Protein AF-A0AA87FHB4-F1 (afdb_monomer_lite)

InterPro domains:
  IPR003362 Bacterial sugar transferase [PF02397] (1-64)

Organism: NCBI:txid742813

Secondary structure (DSSP, 8-state):
------B---B-TTSPBPPHHHHB-HHHHHHHHTTGGGHHHHHHHHTTSS-SSS-----GGGGGG--TTGGGG-

Sequence (74 aa):
MYKFRTMSNKLDKHGKLLPDNERLTKFGKVLRSTSMDELPELWNILMGHMSFVGPRPLLVEYLELYNEQQKKDI

Foldseek 3Di:
DAFDDQFAQDADPVRHGDDRVVGHDPSSVVCVVVVVRCVVVVVCCVVVVDPPDADDDDDPVCVVVDDPVRVVRD

Structure (mmCIF, N/CA/C/O backbone):
data_AF-A0AA87FHB4-F1
#
_entry.id   AF-A0AA87FHB4-F1
#
loop_
_atom_site.group_PDB
_atom_site.id
_atom_site.type_symbol
_atom_site.label_atom_id
_atom_site.label_alt_id
_atom_site.label_comp_id
_atom_site.label_asym_id
_atom_site.label_entity_id
_atom_site.label_seq_id
_atom_site.pdbx_PDB_ins_code
_atom_site.Cartn_x
_atom_site.Cartn_y
_atom_site.Cartn_z
_atom_site.occupancy
_atom_site.B_iso_or_equiv
_atom_site.auth_seq_id
_atom_site.auth_comp_id
_atom_site.auth_asym_id
_atom_site.auth_atom_id
_atom_site.pdbx_PDB_model_num
ATOM 1 N N . MET A 1 1 ? 0.166 4.223 7.750 1.00 77.06 1 MET A N 1
ATOM 2 C CA . MET A 1 1 ? 0.131 2.928 7.037 1.00 77.06 1 MET A CA 1
ATOM 3 C C . MET A 1 1 ? 1.376 2.816 6.171 1.00 77.06 1 MET A C 1
ATOM 5 O O . MET A 1 1 ? 1.618 3.702 5.359 1.00 77.06 1 MET A O 1
ATOM 9 N N . TYR A 1 2 ? 2.187 1.781 6.381 1.00 83.81 2 TYR A N 1
ATOM 10 C CA . TYR A 1 2 ? 3.420 1.540 5.627 1.00 83.81 2 TYR A CA 1
ATOM 11 C C . TYR A 1 2 ? 3.204 0.337 4.712 1.00 83.81 2 TYR A C 1
ATOM 13 O O . TYR A 1 2 ? 2.649 -0.658 5.157 1.00 83.81 2 TYR A O 1
ATOM 21 N N . LYS A 1 3 ? 3.660 0.419 3.460 1.00 87.19 3 LYS A N 1
ATOM 22 C CA . LYS A 1 3 ? 3.660 -0.693 2.500 1.00 87.19 3 LYS A CA 1
ATOM 23 C C . LYS A 1 3 ? 4.964 -0.706 1.718 1.00 87.19 3 LYS A C 1
ATOM 25 O O . LYS A 1 3 ? 5.565 0.351 1.496 1.00 87.19 3 LYS A O 1
ATOM 30 N N . PHE A 1 4 ? 5.394 -1.877 1.260 1.00 87.62 4 PHE A N 1
ATOM 31 C CA . PHE A 1 4 ? 6.534 -1.962 0.356 1.00 87.62 4 PHE A CA 1
ATOM 32 C C . PHE A 1 4 ? 6.177 -1.418 -1.030 1.00 87.62 4 PHE A C 1
ATOM 34 O O . PHE A 1 4 ? 5.112 -1.676 -1.593 1.00 87.62 4 PHE A O 1
ATOM 41 N N . ARG A 1 5 ? 7.109 -0.669 -1.624 1.00 90.31 5 ARG A N 1
ATOM 42 C CA . ARG A 1 5 ? 6.954 -0.170 -2.991 1.00 90.31 5 ARG A CA 1
ATOM 43 C C . ARG A 1 5 ? 7.099 -1.329 -3.979 1.00 90.31 5 ARG A C 1
ATOM 45 O O . ARG A 1 5 ? 8.190 -1.844 -4.188 1.00 90.31 5 ARG A O 1
ATOM 52 N N . THR A 1 6 ? 6.001 -1.681 -4.639 1.00 88.56 6 THR A N 1
ATOM 53 C CA . THR A 1 6 ? 5.924 -2.783 -5.618 1.00 88.56 6 THR A CA 1
ATOM 54 C C . THR A 1 6 ? 6.124 -2.347 -7.073 1.00 88.56 6 THR A C 1
ATOM 56 O O . THR A 1 6 ? 6.236 -3.186 -7.967 1.00 88.56 6 THR A O 1
ATOM 59 N N . MET A 1 7 ? 6.182 -1.038 -7.331 1.00 93.50 7 MET A N 1
ATOM 60 C CA . MET A 1 7 ? 6.272 -0.454 -8.672 1.00 93.50 7 MET A CA 1
ATOM 61 C C . MET A 1 7 ? 7.548 0.363 -8.854 1.00 93.50 7 MET A C 1
ATOM 63 O O . MET A 1 7 ? 7.999 1.053 -7.940 1.00 93.50 7 MET A O 1
ATOM 67 N N . SER A 1 8 ? 8.103 0.327 -10.064 1.00 91.88 8 SER A N 1
ATOM 68 C CA . SER A 1 8 ? 9.273 1.132 -10.430 1.00 91.88 8 SER A CA 1
ATOM 69 C C . SER A 1 8 ? 8.927 2.615 -10.645 1.00 91.88 8 SER A C 1
ATOM 71 O O . SER A 1 8 ? 7.765 2.974 -10.842 1.00 91.88 8 SER A O 1
ATOM 73 N N . ASN A 1 9 ? 9.938 3.489 -10.643 1.00 92.81 9 ASN A N 1
ATOM 74 C CA . ASN A 1 9 ? 9.805 4.924 -10.945 1.00 92.81 9 ASN A CA 1
ATOM 75 C C . ASN A 1 9 ? 10.157 5.248 -12.406 1.00 92.81 9 ASN A C 1
ATOM 77 O O . ASN A 1 9 ? 10.671 6.325 -12.689 1.00 92.81 9 ASN A O 1
ATOM 81 N N . LYS A 1 10 ? 9.952 4.303 -13.332 1.00 90.81 10 LYS A N 1
ATOM 82 C CA . LYS A 1 10 ? 10.268 4.536 -14.743 1.00 90.81 10 LYS A CA 1
ATOM 83 C C . LYS A 1 10 ? 9.458 5.715 -15.286 1.00 90.81 10 LYS A C 1
ATOM 85 O O . LYS A 1 10 ? 8.243 5.787 -15.080 1.00 90.81 10 LYS A O 1
ATOM 90 N N . LEU A 1 11 ? 10.163 6.599 -15.979 1.00 93.81 11 LEU A N 1
ATOM 91 C CA . LEU A 1 11 ? 9.620 7.768 -16.651 1.00 93.81 11 LEU A CA 1
ATOM 92 C C . LEU A 1 11 ? 9.670 7.553 -18.164 1.00 93.81 11 LEU A C 1
ATOM 94 O O . LEU A 1 11 ? 10.508 6.798 -18.661 1.00 93.81 11 LEU A O 1
ATOM 98 N N . ASP A 1 12 ? 8.778 8.216 -18.884 1.00 91.56 12 ASP A N 1
ATOM 99 C CA . ASP A 1 12 ? 8.862 8.352 -20.329 1.00 91.56 12 ASP A CA 1
ATOM 100 C C . ASP A 1 12 ? 9.907 9.408 -20.734 1.00 91.56 12 ASP A C 1
ATOM 102 O O . ASP A 1 12 ? 10.544 10.068 -19.908 1.00 91.56 12 ASP A O 1
ATOM 106 N N . LYS A 1 13 ? 10.062 9.595 -22.047 1.00 91.94 13 LYS A N 1
ATOM 107 C CA . LYS A 1 13 ? 10.959 10.599 -22.641 1.00 91.94 13 LYS A CA 1
ATOM 108 C C . LYS A 1 13 ? 10.609 12.054 -22.287 1.00 91.94 13 LYS A C 1
ATOM 110 O O . LYS A 1 13 ? 11.412 12.942 -22.546 1.00 91.94 13 LYS A O 1
ATOM 115 N N . HIS A 1 14 ? 9.423 12.301 -21.736 1.00 92.25 14 HIS A N 1
ATOM 116 C CA . HIS A 1 14 ? 8.936 13.613 -21.315 1.00 92.25 14 HIS A CA 1
ATOM 117 C C . HIS A 1 14 ? 9.009 13.801 -19.790 1.00 92.25 14 HIS A C 1
ATOM 119 O O . HIS A 1 14 ? 8.564 14.826 -19.281 1.00 92.25 14 HIS A O 1
ATOM 125 N N . GLY A 1 15 ? 9.569 12.833 -19.054 1.00 91.06 15 GLY A N 1
ATOM 126 C CA . GLY A 1 15 ? 9.673 12.880 -17.596 1.00 91.06 15 GLY A CA 1
ATOM 127 C C . GLY A 1 15 ? 8.375 12.527 -16.863 1.00 91.06 15 GLY A C 1
ATOM 128 O O . GLY A 1 15 ? 8.295 12.723 -15.651 1.00 91.06 15 GLY A O 1
ATOM 129 N N . LYS A 1 16 ? 7.358 11.997 -17.554 1.00 92.44 16 LYS A N 1
ATOM 130 C CA . LYS A 1 16 ? 6.104 11.542 -16.942 1.00 92.44 16 LYS A CA 1
ATOM 131 C C . LYS A 1 16 ? 6.227 10.085 -16.506 1.00 92.44 16 LYS A C 1
ATOM 133 O O . LYS A 1 16 ? 6.839 9.276 -17.194 1.00 92.44 16 LYS A O 1
ATOM 138 N N . LEU A 1 17 ? 5.626 9.726 -15.369 1.00 92.44 17 LEU A N 1
ATOM 139 C CA . LEU A 1 17 ? 5.551 8.327 -14.934 1.00 92.44 17 LEU A CA 1
ATOM 140 C C . LEU A 1 17 ? 4.876 7.466 -16.004 1.00 92.44 17 LEU A C 1
ATOM 142 O O . LEU A 1 17 ? 3.798 7.807 -16.493 1.00 92.44 17 LEU A O 1
ATOM 146 N N . LEU A 1 18 ? 5.511 6.335 -16.318 1.00 92.62 18 LEU A N 1
ATOM 147 C CA . LEU A 1 18 ? 4.922 5.327 -17.193 1.00 92.62 18 LEU A CA 1
ATOM 148 C C . LEU A 1 18 ? 3.617 4.772 -16.594 1.00 92.62 18 LEU A C 1
ATOM 150 O O . LEU A 1 18 ? 3.398 4.862 -15.380 1.00 92.62 18 LEU A O 1
ATOM 154 N N . PRO A 1 19 ? 2.739 4.186 -17.417 1.00 91.69 19 PRO A N 1
ATOM 155 C CA . PRO A 1 19 ? 1.542 3.529 -16.917 1.00 91.69 19 PRO A CA 1
ATOM 156 C C . PRO A 1 19 ? 1.873 2.312 -16.037 1.00 91.69 19 PRO A C 1
ATOM 158 O O . PRO A 1 19 ? 2.959 1.722 -16.084 1.00 91.69 19 PRO A O 1
ATOM 161 N N . ASP A 1 20 ? 0.918 1.941 -15.186 1.00 88.12 20 ASP A N 1
ATOM 162 C CA . ASP A 1 20 ? 1.115 0.949 -14.127 1.00 88.12 20 ASP A CA 1
ATOM 163 C C . ASP A 1 20 ? 1.512 -0.435 -14.654 1.00 88.12 20 ASP A C 1
ATOM 165 O O . ASP A 1 20 ? 2.337 -1.121 -14.046 1.00 88.12 20 ASP A O 1
ATOM 169 N N . ASN A 1 21 ? 0.973 -0.824 -15.812 1.00 87.25 21 ASN A N 1
ATOM 170 C CA . ASN A 1 21 ? 1.292 -2.073 -16.506 1.00 87.25 21 ASN A CA 1
ATOM 171 C C . ASN A 1 21 ? 2.780 -2.182 -16.889 1.00 87.25 21 ASN A C 1
ATOM 173 O O . ASN A 1 21 ? 3.325 -3.285 -16.885 1.00 87.25 21 ASN A O 1
ATOM 177 N N . GLU A 1 22 ? 3.438 -1.060 -17.178 1.00 88.38 22 GLU A N 1
ATOM 178 C CA . GLU A 1 22 ? 4.861 -0.990 -17.529 1.00 88.38 22 GLU A CA 1
ATOM 179 C C . GLU A 1 22 ? 5.763 -0.836 -16.299 1.00 88.38 22 GLU A C 1
ATOM 181 O O . GLU A 1 22 ? 6.940 -1.219 -16.309 1.00 88.38 22 GLU A O 1
ATOM 186 N N . ARG A 1 23 ? 5.216 -0.288 -15.209 1.00 92.06 23 ARG A N 1
ATOM 187 C CA . ARG A 1 23 ? 5.946 -0.067 -13.954 1.00 92.06 23 ARG A CA 1
ATOM 188 C C . ARG A 1 23 ? 5.917 -1.267 -13.015 1.00 92.06 23 ARG A C 1
AT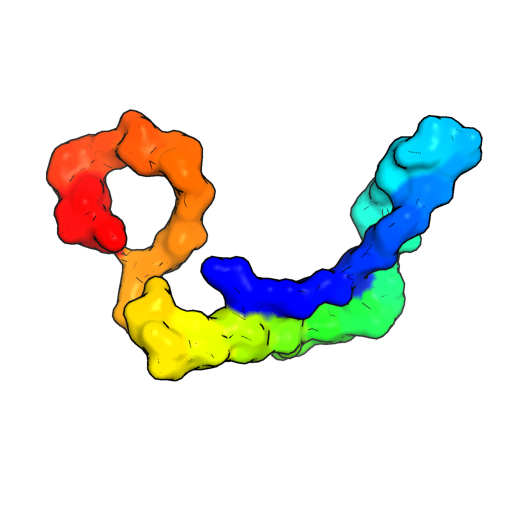OM 190 O O . ARG A 1 23 ? 6.790 -1.347 -12.142 1.00 92.06 23 ARG A O 1
ATOM 197 N N . LEU A 1 24 ? 4.953 -2.172 -13.185 1.00 92.19 24 LEU A N 1
ATOM 198 C CA . LEU A 1 24 ? 4.766 -3.365 -12.367 1.00 92.19 24 LEU A CA 1
ATOM 199 C C . LEU A 1 24 ? 5.613 -4.542 -12.879 1.00 92.19 24 LEU A C 1
ATOM 201 O O . LEU A 1 24 ? 5.308 -5.180 -13.887 1.00 92.19 24 LEU A O 1
ATOM 205 N N . THR A 1 25 ? 6.681 -4.861 -12.149 1.00 90.31 25 THR A N 1
ATOM 206 C CA . THR A 1 25 ? 7.595 -5.964 -12.486 1.00 90.31 25 THR A CA 1
ATOM 207 C C . THR A 1 25 ? 7.011 -7.325 -12.094 1.00 90.31 25 THR A C 1
ATOM 209 O O . THR A 1 25 ? 6.097 -7.409 -11.276 1.00 90.31 25 THR A O 1
ATOM 212 N N . LYS A 1 26 ? 7.561 -8.427 -12.632 1.00 89.94 26 LYS A N 1
ATOM 213 C CA . LYS A 1 26 ? 7.164 -9.793 -12.229 1.00 89.94 26 LYS A CA 1
ATOM 214 C C . LYS A 1 26 ? 7.319 -10.013 -10.717 1.00 89.94 26 LYS A C 1
ATOM 216 O O . LYS A 1 26 ? 6.424 -10.569 -10.097 1.00 89.94 26 LYS A O 1
ATOM 221 N N . PHE A 1 27 ? 8.404 -9.507 -10.129 1.00 89.44 27 PHE A N 1
ATOM 222 C CA . PHE A 1 27 ? 8.619 -9.539 -8.681 1.00 89.44 27 PHE A CA 1
ATOM 223 C C . PHE A 1 27 ? 7.552 -8.739 -7.921 1.00 89.44 27 PHE A C 1
ATOM 225 O O . PHE A 1 27 ? 6.962 -9.253 -6.977 1.00 89.44 27 PHE A O 1
ATOM 232 N N . GLY A 1 28 ? 7.236 -7.519 -8.374 1.00 89.06 28 GLY A N 1
ATOM 233 C CA . GLY A 1 28 ? 6.174 -6.706 -7.776 1.00 89.06 28 GLY A CA 1
ATOM 234 C C . GLY A 1 28 ? 4.797 -7.373 -7.847 1.00 89.06 28 GLY A C 1
ATOM 235 O O . GLY A 1 28 ? 4.029 -7.278 -6.894 1.00 89.06 28 GLY A O 1
ATOM 236 N N . LYS A 1 29 ? 4.500 -8.100 -8.936 1.00 90.44 29 LYS A N 1
ATOM 237 C CA . LYS A 1 29 ? 3.277 -8.917 -9.052 1.00 90.44 29 LYS A CA 1
ATOM 238 C C . LYS A 1 29 ? 3.233 -10.017 -7.999 1.00 90.44 29 LYS A C 1
ATOM 240 O O . LYS A 1 29 ? 2.206 -10.1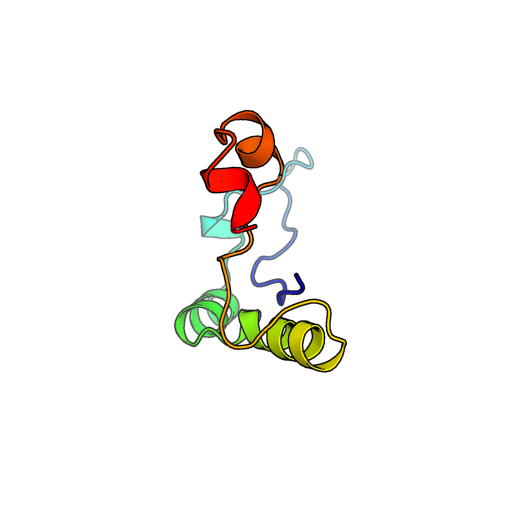63 -7.346 1.00 90.44 29 LYS A O 1
ATOM 245 N N . VAL A 1 30 ? 4.333 -10.751 -7.822 1.00 92.44 30 VAL A N 1
ATOM 246 C CA . VAL A 1 30 ? 4.413 -11.812 -6.810 1.00 92.44 30 VAL A CA 1
ATOM 247 C C . VAL A 1 30 ? 4.226 -11.227 -5.411 1.00 92.44 30 VAL A C 1
ATOM 249 O O . VAL A 1 30 ? 3.373 -11.715 -4.680 1.00 92.44 30 VAL A O 1
ATOM 252 N N . LEU A 1 31 ? 4.925 -10.135 -5.083 1.00 90.25 31 LEU A N 1
ATOM 253 C CA . LEU A 1 31 ? 4.847 -9.499 -3.764 1.00 90.25 31 LEU A CA 1
ATOM 254 C C . LEU A 1 31 ? 3.421 -9.048 -3.405 1.00 90.25 31 LEU A C 1
ATOM 256 O O . LEU A 1 31 ? 2.998 -9.239 -2.270 1.00 90.25 31 LEU A O 1
ATOM 260 N N . ARG A 1 32 ? 2.670 -8.516 -4.383 1.00 91.88 32 ARG A N 1
ATOM 261 C CA . ARG A 1 32 ? 1.243 -8.183 -4.220 1.00 91.88 32 ARG A CA 1
ATOM 262 C C . ARG A 1 32 ? 0.363 -9.421 -4.095 1.00 91.88 32 ARG A C 1
ATOM 264 O O . ARG A 1 32 ? -0.574 -9.428 -3.311 1.00 91.88 32 ARG A O 1
ATOM 271 N N . SER A 1 33 ? 0.635 -10.462 -4.887 1.00 91.25 33 SER A N 1
ATOM 272 C CA . SER A 1 33 ? -0.171 -11.692 -4.871 1.00 91.25 33 SER A CA 1
ATOM 273 C C . SER A 1 33 ? -0.047 -12.470 -3.563 1.00 91.25 33 SER A C 1
ATOM 275 O O . SER A 1 33 ? -0.971 -13.183 -3.191 1.00 91.25 33 SER A O 1
ATOM 277 N N . THR A 1 34 ? 1.081 -12.321 -2.865 1.00 91.06 34 THR A N 1
ATOM 278 C CA . THR A 1 34 ? 1.330 -12.937 -1.560 1.00 91.06 34 THR A CA 1
ATOM 279 C C . THR A 1 34 ? 1.035 -11.996 -0.388 1.00 91.06 34 THR A C 1
ATOM 281 O O . THR A 1 34 ? 1.324 -12.365 0.747 1.00 91.06 34 THR A O 1
ATOM 284 N N . SER A 1 35 ? 0.514 -10.785 -0.640 1.00 87.69 35 SER A N 1
ATOM 285 C CA . SER A 1 35 ? 0.301 -9.722 0.364 1.00 87.69 35 SER A CA 1
ATOM 286 C C . SER A 1 35 ? 1.545 -9.371 1.192 1.00 87.69 35 SER A C 1
ATOM 288 O O . SER A 1 35 ? 1.463 -8.772 2.263 1.00 87.69 35 SER A O 1
ATOM 290 N N . MET A 1 36 ? 2.734 -9.730 0.711 1.00 89.00 36 MET A N 1
ATOM 291 C CA . MET A 1 36 ? 3.983 -9.484 1.428 1.00 89.00 36 MET A CA 1
ATOM 292 C C . MET A 1 36 ? 4.350 -8.000 1.452 1.00 89.00 36 MET A C 1
ATOM 294 O O . MET A 1 36 ? 5.159 -7.580 2.279 1.00 89.00 36 MET A O 1
ATOM 298 N N . ASP A 1 37 ? 3.763 -7.191 0.568 1.00 87.56 37 ASP A N 1
ATOM 299 C CA . ASP A 1 37 ? 3.923 -5.744 0.586 1.00 87.56 37 ASP A CA 1
ATOM 300 C C . ASP A 1 37 ? 3.240 -5.062 1.779 1.00 87.56 37 ASP A C 1
ATOM 302 O O . ASP A 1 37 ? 3.591 -3.924 2.092 1.00 87.56 37 ASP A O 1
ATOM 306 N N . GLU A 1 38 ? 2.353 -5.765 2.486 1.00 88.25 38 GLU A N 1
ATOM 307 C CA . GLU A 1 38 ? 1.639 -5.285 3.676 1.00 88.25 38 GLU A CA 1
ATOM 308 C C . GLU A 1 38 ? 2.324 -5.677 4.992 1.00 88.25 38 GLU A C 1
ATOM 310 O O . GLU A 1 38 ? 1.95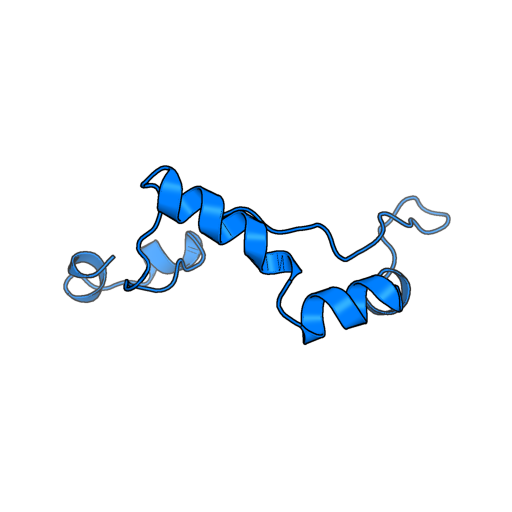1 -5.184 6.048 1.00 88.25 38 GLU A O 1
ATOM 315 N N . LEU A 1 39 ? 3.396 -6.478 4.965 1.00 87.88 39 LEU A N 1
ATOM 316 C CA . LEU A 1 39 ? 4.176 -6.794 6.172 1.00 87.88 39 LEU A CA 1
ATOM 317 C C . LEU A 1 39 ? 4.637 -5.558 6.978 1.00 87.88 39 LEU A C 1
ATOM 319 O O . LEU A 1 39 ? 4.641 -5.634 8.207 1.00 87.88 39 LEU A O 1
ATOM 323 N N . PRO A 1 40 ? 4.976 -4.400 6.368 1.00 86.31 40 PRO A N 1
ATOM 324 C CA . PRO A 1 40 ? 5.273 -3.184 7.127 1.00 86.31 40 PRO A CA 1
ATOM 325 C C . PRO A 1 40 ? 4.078 -2.641 7.931 1.00 86.31 40 PRO A C 1
ATOM 327 O O . PRO A 1 40 ? 4.272 -1.845 8.850 1.00 86.31 40 PRO A O 1
ATOM 330 N N . GLU A 1 41 ? 2.845 -3.055 7.635 1.00 86.06 41 GLU A N 1
ATOM 331 C CA . GLU A 1 41 ? 1.668 -2.719 8.440 1.00 86.06 41 GLU A CA 1
ATOM 332 C C . GLU A 1 41 ? 1.701 -3.395 9.806 1.00 86.06 41 GLU A C 1
ATOM 334 O O . GLU A 1 41 ? 1.297 -2.775 10.787 1.00 86.06 41 GLU A O 1
ATOM 339 N N . LEU A 1 42 ? 2.286 -4.593 9.910 1.00 86.75 42 LEU A N 1
ATOM 340 C CA . LEU A 1 42 ? 2.489 -5.256 11.197 1.00 86.75 42 LEU A CA 1
ATOM 341 C C . LEU A 1 42 ? 3.325 -4.386 12.144 1.00 86.75 42 LEU A C 1
ATOM 343 O O . LEU A 1 42 ? 3.039 -4.314 13.335 1.00 86.75 42 LEU A O 1
ATOM 347 N N . TRP A 1 43 ? 4.305 -3.649 11.612 1.00 87.94 43 TRP A N 1
ATOM 348 C CA . TRP A 1 43 ? 5.077 -2.694 12.406 1.00 87.94 43 TRP A CA 1
ATOM 349 C C . TRP A 1 43 ? 4.212 -1.542 12.938 1.00 87.94 43 TRP A C 1
ATOM 351 O O . TRP A 1 43 ? 4.394 -1.123 14.075 1.00 87.94 43 TRP A O 1
ATOM 361 N N . ASN A 1 44 ? 3.228 -1.057 12.169 1.00 86.50 44 ASN A N 1
ATOM 362 C CA . ASN A 1 44 ? 2.275 -0.055 12.671 1.00 86.50 44 ASN A CA 1
ATOM 363 C C . ASN A 1 44 ? 1.425 -0.596 13.820 1.00 86.50 44 ASN A C 1
ATOM 365 O O . ASN A 1 44 ? 1.113 0.160 14.738 1.00 86.50 44 ASN A O 1
ATOM 369 N N . ILE A 1 45 ? 1.068 -1.882 13.775 1.00 88.12 45 ILE A N 1
ATOM 370 C CA . ILE A 1 45 ? 0.332 -2.538 14.857 1.00 88.12 45 ILE A CA 1
ATOM 371 C C . ILE A 1 45 ? 1.207 -2.626 16.112 1.00 88.12 45 ILE A C 1
ATOM 373 O O . ILE A 1 45 ? 0.769 -2.251 17.195 1.00 88.12 45 ILE A O 1
ATOM 377 N N . LEU A 1 46 ? 2.472 -3.032 15.964 1.00 87.69 46 LEU A N 1
ATOM 378 C CA . LEU A 1 46 ? 3.425 -3.094 17.079 1.00 87.69 46 LEU A CA 1
ATOM 379 C C . LEU A 1 46 ? 3.706 -1.718 17.702 1.00 87.69 46 LEU A C 1
ATOM 381 O O . LEU A 1 46 ? 3.848 -1.615 18.915 1.00 87.69 46 LEU A O 1
ATOM 385 N N . MET A 1 47 ? 3.756 -0.662 16.887 1.00 88.81 47 MET A N 1
ATOM 386 C CA . MET A 1 47 ? 3.944 0.719 17.348 1.00 88.81 47 MET A CA 1
ATOM 387 C C . MET A 1 47 ? 2.670 1.352 17.937 1.00 88.81 47 MET A C 1
ATOM 389 O O . MET A 1 47 ? 2.725 2.481 18.414 1.00 88.81 47 MET A O 1
ATOM 393 N N . GLY A 1 48 ? 1.525 0.661 17.896 1.00 86.38 48 GLY A N 1
ATOM 394 C CA . GLY A 1 48 ? 0.252 1.156 18.428 1.00 86.38 48 GLY A CA 1
ATOM 395 C C . GLY A 1 48 ? -0.486 2.153 17.528 1.00 86.38 48 GLY A C 1
ATOM 396 O O . GLY A 1 48 ? -1.450 2.771 17.966 1.00 86.38 48 GLY A O 1
ATOM 397 N N . HIS A 1 49 ? -0.073 2.318 16.267 1.00 85.88 49 HIS A N 1
ATOM 398 C CA . HIS A 1 49 ? -0.779 3.167 15.298 1.00 85.88 49 HIS A CA 1
ATOM 399 C C . HIS A 1 49 ? -2.012 2.482 14.687 1.00 85.88 49 HIS A C 1
ATOM 401 O O . HIS A 1 49 ? -2.860 3.150 14.101 1.00 85.88 49 HIS A O 1
ATOM 407 N N . MET A 1 50 ? -2.080 1.150 14.745 1.00 84.44 50 MET A N 1
ATOM 408 C CA . MET A 1 50 ? -3.173 0.333 14.209 1.00 84.44 50 MET A CA 1
ATOM 409 C C . MET A 1 50 ? -3.468 -0.836 15.158 1.00 84.44 50 MET A C 1
ATOM 411 O O . MET A 1 50 ? -2.632 -1.197 15.983 1.00 84.44 50 MET A O 1
ATOM 415 N N . SER A 1 51 ? -4.645 -1.446 15.021 1.00 84.25 51 SER A N 1
ATOM 416 C CA . SER A 1 51 ? -5.042 -2.661 15.745 1.00 84.25 51 SER A CA 1
ATOM 417 C C . SER A 1 51 ? -5.070 -3.866 14.799 1.00 84.25 51 SER A C 1
ATOM 419 O O . SER A 1 51 ? -5.296 -3.704 13.600 1.00 84.25 51 SER A O 1
ATOM 421 N N . PHE A 1 52 ? -4.893 -5.079 15.335 1.00 84.62 52 PHE A N 1
ATOM 422 C CA . PHE A 1 52 ? -5.116 -6.325 14.586 1.00 84.62 52 PHE A CA 1
ATOM 423 C C . PHE A 1 52 ? -6.576 -6.484 14.131 1.00 84.62 52 PHE A C 1
ATOM 425 O O . PHE A 1 52 ? -6.832 -7.082 13.089 1.00 84.62 52 PHE A O 1
ATOM 432 N N . VAL A 1 53 ? -7.527 -5.951 14.904 1.00 85.81 53 VAL A N 1
ATOM 433 C CA . VAL A 1 53 ? -8.960 -5.935 14.580 1.00 85.81 53 VAL A CA 1
ATOM 434 C C . VAL A 1 53 ? -9.480 -4.521 14.813 1.00 85.81 53 VAL A C 1
ATOM 436 O O . VAL A 1 53 ? -9.366 -3.993 15.919 1.00 85.81 53 VAL A O 1
ATOM 439 N N . GLY A 1 54 ? -10.020 -3.899 13.767 1.00 84.00 54 GLY A N 1
ATOM 440 C CA . GLY A 1 54 ? -10.510 -2.524 13.806 1.00 84.00 54 GLY A CA 1
ATOM 441 C C . GLY A 1 54 ? -11.073 -2.061 12.459 1.00 84.00 54 GLY A C 1
ATOM 442 O O . GLY A 1 54 ? -11.021 -2.815 11.479 1.00 84.00 54 GLY A O 1
ATOM 443 N N . PRO A 1 55 ? -11.622 -0.838 12.398 1.00 83.25 55 PRO A N 1
ATOM 444 C CA . PRO A 1 55 ? -12.115 -0.250 11.158 1.00 83.25 55 PRO A CA 1
ATOM 445 C C . PRO A 1 55 ? -10.979 -0.122 10.133 1.00 83.25 55 PRO A C 1
ATOM 447 O O . PRO A 1 55 ? -9.833 0.190 10.469 1.00 83.25 55 PRO A O 1
ATOM 450 N N . ARG A 1 56 ? -11.283 -0.382 8.856 1.00 83.56 56 ARG A N 1
ATOM 451 C CA . ARG A 1 56 ? -10.297 -0.248 7.775 1.00 83.56 56 ARG A CA 1
ATOM 452 C C . ARG A 1 56 ? -9.882 1.225 7.661 1.00 83.56 56 ARG A C 1
ATOM 454 O O . ARG A 1 56 ? -10.770 2.069 7.556 1.00 83.56 56 ARG A O 1
ATOM 461 N N . PRO A 1 57 ? -8.579 1.551 7.589 1.00 82.06 57 PRO A N 1
ATOM 462 C CA . PRO A 1 57 ? -8.150 2.917 7.321 1.00 82.06 57 PRO A CA 1
ATOM 463 C C . PRO A 1 57 ? -8.621 3.322 5.922 1.00 82.06 57 PRO A C 1
ATOM 465 O O . PRO A 1 57 ? -8.192 2.759 4.910 1.00 82.06 57 PRO A O 1
ATOM 468 N N . LEU A 1 58 ? -9.547 4.272 5.874 1.00 84.81 58 LEU A N 1
ATOM 469 C CA . LEU A 1 58 ? -10.075 4.835 4.637 1.00 84.81 58 LEU A CA 1
ATOM 470 C C . LEU A 1 58 ? -9.327 6.123 4.285 1.00 84.81 58 LEU A C 1
ATOM 472 O O . LEU A 1 58 ? -8.575 6.672 5.092 1.00 84.81 58 LEU A O 1
ATOM 476 N N . LEU A 1 59 ? -9.486 6.576 3.041 1.00 84.31 59 LEU A N 1
ATOM 477 C CA . LEU A 1 59 ? -8.929 7.858 2.610 1.00 84.31 59 LEU A CA 1
ATOM 478 C C . LEU A 1 59 ? -9.533 8.988 3.450 1.00 84.31 59 LEU A C 1
ATOM 480 O O . LEU A 1 59 ? -10.719 8.963 3.773 1.00 84.31 59 LEU A O 1
ATOM 484 N N . VAL A 1 60 ? -8.713 9.990 3.764 1.00 84.00 60 VAL A N 1
ATOM 485 C CA . VAL A 1 60 ? -9.102 11.137 4.602 1.00 84.00 60 VAL A CA 1
ATOM 486 C C . VAL A 1 60 ? -10.302 11.884 4.005 1.00 84.00 60 VAL A C 1
ATOM 488 O O . VAL A 1 60 ? -11.153 12.370 4.738 1.00 84.00 60 VAL A O 1
ATOM 491 N N . GLU A 1 61 ? -10.421 11.887 2.676 1.00 84.25 61 GLU A N 1
ATOM 492 C CA . GLU A 1 61 ? -11.536 12.474 1.920 1.00 84.25 61 GLU A CA 1
ATOM 493 C C . GLU A 1 61 ? -12.907 11.883 2.293 1.00 84.25 61 GLU A C 1
ATOM 495 O O . GLU A 1 61 ? -13.921 12.567 2.197 1.00 84.25 61 GLU A O 1
ATOM 500 N N . TYR A 1 62 ? -12.965 10.635 2.775 1.00 81.69 62 TYR A N 1
ATOM 501 C CA . TYR A 1 62 ? -14.229 10.037 3.215 1.00 81.69 62 TYR A CA 1
ATOM 502 C C . TYR A 1 62 ? -14.724 10.588 4.552 1.00 81.69 62 TYR A C 1
ATOM 504 O O . TYR A 1 62 ? -15.903 10.429 4.858 1.00 81.69 62 TYR A O 1
ATOM 512 N N . LEU A 1 63 ? -13.866 11.245 5.342 1.00 82.31 63 LEU A N 1
ATOM 513 C CA . LEU A 1 63 ? -14.255 11.766 6.653 1.00 82.31 63 LEU A CA 1
ATOM 514 C C . LEU A 1 63 ? -15.377 12.804 6.557 1.00 82.31 63 LEU A C 1
ATOM 516 O O . LEU A 1 63 ? -16.250 12.847 7.423 1.00 82.31 63 LEU A O 1
ATOM 520 N N . GLU A 1 64 ? -15.383 13.601 5.488 1.00 84.81 64 GLU A N 1
ATOM 521 C CA . GLU A 1 64 ? -16.411 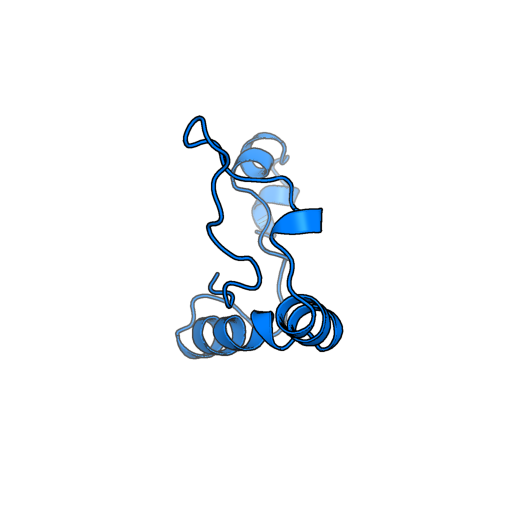14.617 5.239 1.00 84.81 64 GLU A CA 1
ATOM 522 C C . GLU A 1 64 ? -17.761 14.010 4.834 1.00 84.81 64 GLU A C 1
ATOM 524 O O . GLU A 1 64 ? -18.802 14.640 5.004 1.00 84.81 64 GLU A O 1
ATOM 529 N N . LEU A 1 65 ? -17.756 12.772 4.333 1.00 86.38 65 LEU A N 1
ATOM 530 C CA . LEU A 1 65 ? -18.952 12.057 3.887 1.00 86.38 65 LEU A CA 1
ATOM 531 C C . LEU A 1 65 ? -19.643 11.291 5.025 1.00 86.38 65 LEU A C 1
ATOM 533 O O . LEU A 1 65 ? -20.750 10.782 4.832 1.0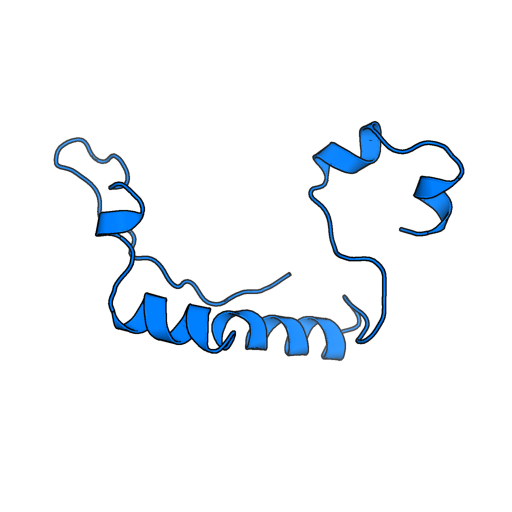0 86.38 65 LEU A O 1
ATOM 537 N N . TYR A 1 66 ? -19.016 11.192 6.201 1.00 85.00 66 TYR A N 1
ATOM 538 C CA . TYR A 1 66 ? -19.582 10.460 7.328 1.00 85.00 66 TYR A CA 1
ATOM 539 C C . TYR A 1 66 ? -20.632 11.254 8.088 1.00 85.00 66 TYR A C 1
ATOM 541 O O . TYR A 1 66 ? -20.442 12.413 8.462 1.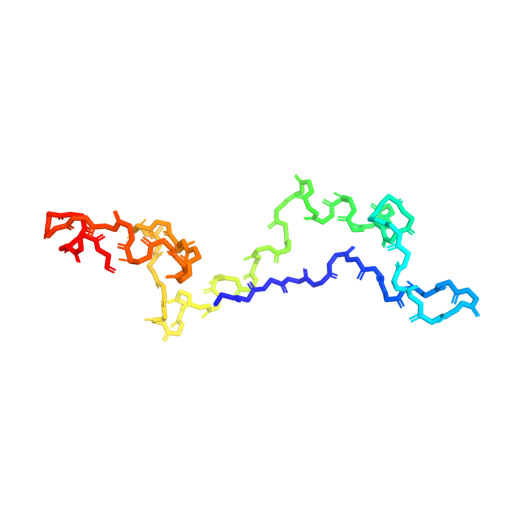00 85.00 66 TYR A O 1
ATOM 549 N N . ASN A 1 67 ? -21.728 10.572 8.405 1.00 85.69 67 ASN A N 1
ATOM 550 C CA . ASN A 1 67 ? -22.698 11.066 9.368 1.00 85.69 67 ASN A CA 1
ATOM 551 C C . ASN A 1 67 ? -22.193 10.898 10.815 1.00 85.69 67 ASN A C 1
ATOM 553 O O . ASN A 1 67 ? -21.224 10.189 11.091 1.00 85.69 67 ASN A O 1
ATOM 557 N N . GLU A 1 68 ? -22.887 11.528 11.762 1.00 85.31 68 GLU A N 1
ATOM 558 C CA . GLU A 1 68 ? -22.523 11.519 13.188 1.00 85.31 68 GLU A CA 1
ATOM 559 C C . GLU A 1 68 ? -22.484 10.121 13.823 1.00 85.31 68 GLU A C 1
ATOM 561 O O . GLU A 1 68 ? -21.834 9.931 14.847 1.00 85.31 68 GLU A O 1
ATOM 566 N N . GLN A 1 69 ? -23.162 9.129 13.238 1.00 84.38 69 GLN A N 1
ATOM 567 C CA . GLN A 1 69 ? -23.088 7.752 13.719 1.00 84.38 69 GLN A CA 1
ATOM 568 C C . GLN A 1 69 ? -21.828 7.050 13.204 1.00 84.38 69 GLN A C 1
ATOM 570 O O . GLN A 1 69 ? -21.161 6.373 13.974 1.00 84.38 69 GLN A O 1
ATOM 575 N N . GLN A 1 70 ? -21.466 7.256 11.937 1.00 82.25 70 GLN A N 1
ATOM 576 C CA . GLN A 1 70 ? -20.279 6.663 11.315 1.00 82.25 70 GLN A CA 1
ATOM 577 C C . GLN A 1 70 ? -18.974 7.225 11.889 1.00 82.25 70 GLN A C 1
ATOM 579 O O . GLN A 1 70 ? -18.000 6.492 12.000 1.00 82.25 70 GLN A O 1
ATOM 584 N N . LYS A 1 71 ? -18.960 8.495 12.313 1.00 77.62 71 LYS A N 1
ATOM 585 C CA . LYS A 1 71 ? -17.792 9.114 12.967 1.00 77.62 71 LYS A CA 1
ATOM 586 C C . LYS A 1 71 ? -17.449 8.518 14.335 1.00 77.62 71 LYS A C 1
ATOM 588 O O . LYS A 1 71 ? -16.330 8.705 14.789 1.00 77.62 71 LYS A O 1
ATOM 593 N N . LYS A 1 72 ? -18.391 7.848 15.010 1.00 73.25 72 LYS A N 1
ATOM 594 C CA . LYS A 1 72 ? -18.148 7.249 16.336 1.00 73.25 72 LYS A CA 1
ATOM 595 C C . LYS A 1 72 ? -17.297 5.981 16.272 1.00 73.25 72 LYS A C 1
ATOM 597 O O . LYS A 1 72 ? -16.689 5.627 17.276 1.00 73.25 72 LYS A O 1
ATOM 602 N N . ASP A 1 73 ? -17.277 5.324 15.113 1.00 65.31 73 ASP A N 1
ATOM 603 C CA . ASP A 1 73 ? -16.667 4.007 14.906 1.00 65.31 73 ASP A CA 1
ATOM 604 C C . ASP A 1 73 ? -15.338 4.084 14.117 1.00 65.31 73 ASP A C 1
ATOM 606 O O . ASP A 1 73 ? -14.860 3.065 13.612 1.00 65.31 73 ASP A O 1
ATOM 610 N N . ILE A 1 74 ? -14.757 5.286 13.985 1.00 63.62 74 ILE A N 1
ATOM 611 C CA . ILE A 1 74 ? -13.497 5.589 13.274 1.00 63.62 74 ILE A CA 1
ATOM 612 C C . ILE A 1 74 ? -12.480 6.133 14.269 1.00 63.62 74 ILE A C 1
ATOM 614 O O . ILE A 1 74 ? -11.315 5.682 14.195 1.00 63.62 74 ILE A O 1
#

Radius of gyration: 16.87 Å; chains: 1; bounding box: 34×28×41 Å

pLDDT: mean 86.83, std 5.44, range [63.62, 93.81]